Protein AF-A0A946P5N8-F1 (afdb_monomer_lite)

Structure (mmCIF, N/CA/C/O backbone):
data_AF-A0A946P5N8-F1
#
_entry.id   AF-A0A946P5N8-F1
#
loop_
_atom_site.group_PDB
_atom_site.id
_atom_site.type_symbol
_atom_site.label_atom_id
_atom_site.label_alt_id
_atom_site.label_comp_id
_atom_site.label_asym_id
_atom_site.label_entity_id
_atom_site.label_seq_id
_atom_site.pdbx_PDB_ins_code
_atom_site.Cartn_x
_atom_site.Cartn_y
_atom_site.Cartn_z
_atom_site.occupancy
_atom_site.B_iso_or_equiv
_atom_site.auth_seq_id
_atom_site.auth_comp_id
_atom_site.auth_asym_id
_atom_site.auth_atom_id
_atom_site.pdbx_PDB_model_num
ATOM 1 N N . MET A 1 1 ? -13.061 -2.593 -0.644 1.00 55.75 1 MET A N 1
ATOM 2 C CA . MET A 1 1 ? -11.806 -3.145 -1.206 1.00 55.75 1 MET A CA 1
ATOM 3 C C . MET A 1 1 ? -11.430 -2.491 -2.542 1.00 55.75 1 MET A C 1
ATOM 5 O O . MET A 1 1 ? -10.290 -2.066 -2.652 1.00 55.75 1 MET A O 1
ATOM 9 N N . GLY A 1 2 ? -12.355 -2.337 -3.508 1.00 66.50 2 GLY A N 1
ATOM 10 C CA . GLY A 1 2 ? -12.046 -1.822 -4.861 1.00 66.50 2 GLY A CA 1
ATOM 11 C C . GLY A 1 2 ? -11.340 -0.458 -4.924 1.00 66.50 2 GLY A C 1
ATOM 12 O O . GLY A 1 2 ? -10.307 -0.353 -5.568 1.00 66.50 2 GLY A O 1
ATOM 13 N N . GLN A 1 3 ? -11.813 0.545 -4.175 1.00 73.75 3 GLN A N 1
ATOM 14 C CA . GLN A 1 3 ? -11.266 1.915 -4.236 1.00 73.75 3 GLN A CA 1
ATOM 15 C C . GLN A 1 3 ? -9.797 2.026 -3.785 1.00 73.75 3 GLN A C 1
ATOM 17 O O . GLN A 1 3 ? -9.024 2.763 -4.378 1.00 73.75 3 GLN A O 1
ATOM 22 N N . VAL A 1 4 ? -9.382 1.268 -2.761 1.00 74.81 4 VAL A N 1
ATOM 23 C CA . VAL A 1 4 ? -7.983 1.276 -2.282 1.00 74.81 4 VAL A CA 1
ATOM 24 C C . VAL A 1 4 ? -7.059 0.651 -3.326 1.00 74.81 4 VAL A C 1
ATOM 26 O O . VAL A 1 4 ? -5.960 1.137 -3.557 1.00 74.81 4 VAL A O 1
ATOM 29 N N . GLN A 1 5 ? -7.508 -0.431 -3.960 1.00 71.00 5 GLN A N 1
ATOM 30 C CA . GLN A 1 5 ? -6.729 -1.136 -4.970 1.00 71.00 5 GLN A CA 1
ATOM 31 C C . GLN A 1 5 ? -6.607 -0.317 -6.261 1.00 71.00 5 GLN A C 1
ATOM 33 O O . GLN A 1 5 ? -5.551 -0.325 -6.880 1.00 71.00 5 GLN A O 1
ATOM 38 N N . GLU A 1 6 ? -7.659 0.405 -6.641 1.00 73.81 6 GLU A N 1
ATOM 39 C CA . GLU A 1 6 ? -7.662 1.302 -7.799 1.00 73.81 6 GLU A CA 1
ATOM 40 C C . GLU A 1 6 ? -6.677 2.461 -7.618 1.00 73.81 6 GLU A C 1
ATOM 42 O O . GLU A 1 6 ? -5.820 2.670 -8.473 1.00 73.81 6 GLU A O 1
ATOM 47 N N . VAL A 1 7 ? -6.713 3.126 -6.457 1.00 75.44 7 VAL A N 1
ATOM 48 C CA . VAL A 1 7 ? -5.745 4.173 -6.094 1.00 75.44 7 VAL A CA 1
ATOM 49 C C . VAL A 1 7 ? -4.317 3.633 -6.127 1.00 75.44 7 VAL A C 1
ATOM 51 O O . VAL A 1 7 ? -3.436 4.257 -6.709 1.00 75.44 7 VAL A O 1
ATOM 54 N N . VAL A 1 8 ? -4.088 2.446 -5.556 1.00 74.38 8 VAL A N 1
ATOM 55 C CA . VAL A 1 8 ? -2.766 1.806 -5.551 1.00 74.38 8 VAL A CA 1
ATOM 56 C C . VAL A 1 8 ? -2.282 1.533 -6.979 1.00 74.38 8 VAL A C 1
ATOM 58 O O . VAL A 1 8 ? -1.164 1.905 -7.314 1.00 74.38 8 VAL A O 1
ATOM 61 N N . VAL A 1 9 ? -3.109 0.935 -7.841 1.00 70.19 9 VAL A N 1
ATOM 62 C CA . VAL A 1 9 ? -2.739 0.638 -9.238 1.00 70.19 9 VAL A CA 1
ATOM 63 C C . VAL A 1 9 ? -2.436 1.911 -10.028 1.00 70.19 9 VAL A C 1
ATOM 65 O O . VAL A 1 9 ? -1.459 1.930 -10.772 1.00 70.19 9 VAL A O 1
ATOM 68 N N . ASN A 1 10 ? -3.235 2.965 -9.851 1.00 70.38 10 ASN A N 1
ATOM 69 C CA . ASN A 1 10 ? -3.045 4.223 -10.569 1.00 70.38 10 ASN A CA 1
ATOM 70 C C . ASN A 1 10 ? -1.745 4.924 -10.139 1.00 70.38 10 ASN A C 1
ATOM 72 O O . ASN A 1 10 ? -1.006 5.444 -10.971 1.00 70.38 10 ASN A O 1
ATOM 76 N N . TYR A 1 11 ? -1.413 4.867 -8.845 1.00 69.12 11 TYR A N 1
ATOM 77 C CA . TYR A 1 11 ? -0.179 5.462 -8.338 1.00 69.12 11 TYR A CA 1
ATOM 78 C C . TYR A 1 11 ? 1.073 4.658 -8.687 1.00 69.12 11 TYR A C 1
ATOM 80 O O . TYR A 1 11 ? 2.113 5.265 -8.895 1.00 69.12 11 TYR A O 1
ATOM 88 N N . PHE A 1 12 ? 0.985 3.330 -8.825 1.00 64.06 12 PHE A N 1
ATOM 89 C CA . PHE A 1 12 ? 2.126 2.481 -9.203 1.00 64.06 12 PHE A CA 1
ATOM 90 C C . PHE A 1 12 ? 2.769 2.862 -10.549 1.00 64.06 12 PHE A C 1
ATOM 92 O O . PHE A 1 12 ? 3.918 2.500 -10.792 1.00 64.06 12 PHE A O 1
ATOM 99 N N . VAL A 1 13 ? 2.048 3.585 -11.415 1.00 58.06 13 VAL A N 1
ATOM 100 C CA . VAL A 1 13 ? 2.577 4.152 -12.669 1.00 58.06 13 VAL A CA 1
ATOM 101 C C . VAL A 1 13 ? 3.491 5.362 -12.408 1.00 58.06 13 VAL A C 1
ATOM 103 O O . VAL A 1 13 ? 4.382 5.641 -13.204 1.00 58.06 13 VAL A O 1
ATOM 106 N N . HIS A 1 14 ? 3.301 6.055 -11.282 1.00 58.03 14 HIS A N 1
ATOM 107 C CA . HIS A 1 14 ? 4.008 7.276 -10.885 1.00 58.03 14 HIS A CA 1
ATOM 108 C C . HIS A 1 14 ? 4.987 7.088 -9.708 1.00 58.03 14 HIS A C 1
ATOM 110 O O . HIS A 1 14 ? 5.860 7.932 -9.515 1.00 58.03 14 HIS A O 1
ATOM 116 N N . GLY A 1 15 ? 4.853 6.017 -8.917 1.00 62.25 15 GLY A N 1
ATOM 117 C CA . GLY A 1 15 ? 5.730 5.681 -7.789 1.00 62.25 15 GLY A CA 1
ATOM 118 C C . GLY A 1 15 ? 5.109 4.663 -6.823 1.00 62.25 15 GLY A C 1
ATOM 119 O O . GLY A 1 15 ? 3.954 4.284 -6.997 1.00 62.25 15 GLY A O 1
ATOM 120 N N . GLU A 1 16 ? 5.835 4.190 -5.799 1.00 65.19 16 GLU A N 1
ATOM 121 C CA . GLU A 1 16 ? 5.238 3.288 -4.795 1.00 65.19 16 GLU A CA 1
ATOM 122 C C . GLU A 1 16 ? 4.271 4.080 -3.884 1.00 65.19 16 GLU A C 1
ATOM 124 O O . GLU A 1 16 ? 4.698 5.009 -3.194 1.00 65.19 16 GLU A O 1
ATOM 129 N N . PRO A 1 17 ? 2.957 3.771 -3.876 1.00 72.06 17 PRO A N 1
ATOM 130 C CA . PRO A 1 17 ? 2.011 4.489 -3.035 1.00 72.06 17 PRO A CA 1
ATOM 131 C C . PRO A 1 17 ? 2.169 4.088 -1.571 1.00 72.06 17 PRO A C 1
ATOM 133 O O . PRO A 1 17 ? 1.837 2.969 -1.168 1.00 72.06 17 PRO A O 1
ATOM 136 N N . ASP A 1 18 ? 2.582 5.044 -0.749 1.00 75.62 18 ASP A N 1
ATOM 137 C CA . ASP A 1 18 ? 2.563 4.894 0.696 1.00 75.62 18 ASP A CA 1
ATOM 138 C C . ASP A 1 18 ? 1.167 5.095 1.292 1.00 75.62 18 ASP A C 1
ATOM 140 O O . ASP A 1 18 ? 0.251 5.666 0.695 1.00 75.62 18 ASP A O 1
ATOM 144 N N . ARG A 1 19 ? 0.997 4.643 2.539 1.00 78.81 19 ARG A N 1
ATOM 145 C CA . ARG A 1 19 ? -0.275 4.754 3.276 1.00 78.81 19 ARG A CA 1
ATOM 146 C C . ARG A 1 19 ? -0.825 6.183 3.301 1.00 78.81 19 ARG A C 1
ATOM 148 O O . ARG A 1 19 ? -2.039 6.350 3.343 1.00 78.81 19 ARG A O 1
ATOM 155 N N . GLU A 1 20 ? 0.047 7.182 3.342 1.00 79.38 20 GLU A N 1
ATOM 156 C CA . GLU A 1 20 ? -0.326 8.598 3.390 1.00 79.38 20 GLU A CA 1
ATOM 157 C C . GLU A 1 20 ? -0.929 9.067 2.066 1.00 79.38 20 GLU A C 1
ATOM 159 O O . GLU A 1 20 ? -1.988 9.689 2.075 1.00 79.38 20 GLU A O 1
ATOM 164 N N . ILE A 1 21 ? -0.332 8.656 0.946 1.00 80.25 21 ILE A N 1
ATOM 165 C CA . ILE A 1 21 ? -0.827 8.922 -0.409 1.00 80.25 21 ILE A CA 1
ATOM 166 C C . ILE A 1 21 ? -2.203 8.277 -0.592 1.00 80.25 21 ILE A C 1
ATOM 168 O O . ILE A 1 21 ? -3.175 8.949 -0.925 1.00 80.25 21 ILE A O 1
ATOM 172 N N . VAL A 1 22 ? -2.319 6.986 -0.265 1.00 82.69 22 VAL A N 1
ATOM 173 C CA . VAL A 1 22 ? -3.585 6.245 -0.383 1.00 82.69 22 VAL A CA 1
ATOM 174 C C . VAL A 1 22 ? -4.680 6.855 0.497 1.00 82.69 22 VAL A C 1
ATOM 176 O O . VAL A 1 22 ? -5.851 6.862 0.124 1.00 82.69 22 VAL A O 1
ATOM 179 N N . ALA A 1 23 ? -4.328 7.359 1.680 1.00 83.38 23 ALA A N 1
ATOM 180 C CA . ALA A 1 23 ? -5.283 8.014 2.565 1.00 83.38 23 ALA A CA 1
ATOM 181 C C . ALA A 1 23 ? -5.738 9.364 1.997 1.00 83.38 23 ALA A C 1
ATOM 183 O O . ALA A 1 23 ? -6.940 9.626 1.982 1.00 83.38 23 ALA A O 1
ATOM 184 N N . SER A 1 24 ? -4.804 10.164 1.478 1.00 82.00 24 SER A N 1
ATOM 185 C CA . SER A 1 24 ? -5.084 11.458 0.854 1.00 82.00 24 SER A CA 1
ATOM 186 C C . SER A 1 24 ? -6.025 11.325 -0.345 1.00 82.00 24 SER A C 1
ATOM 188 O O . SER A 1 24 ? -7.052 11.997 -0.390 1.00 82.00 24 SER A O 1
ATOM 190 N N . GLU A 1 25 ? -5.753 10.384 -1.252 1.00 82.38 25 GLU A N 1
ATOM 191 C CA . GLU A 1 25 ? -6.587 10.117 -2.436 1.00 82.38 25 GLU A CA 1
ATOM 192 C C . GLU A 1 25 ? -8.006 9.660 -2.071 1.00 82.38 25 GLU A C 1
ATOM 194 O O . GLU A 1 25 ? -8.991 9.992 -2.729 1.00 82.38 25 GLU A O 1
ATOM 199 N N . LEU A 1 26 ? -8.142 8.928 -0.964 1.00 81.12 26 LEU A N 1
ATOM 200 C CA . LEU A 1 26 ? -9.442 8.494 -0.457 1.00 81.12 26 LEU A CA 1
ATOM 201 C C . LEU A 1 26 ? -10.138 9.558 0.404 1.00 81.12 26 LEU A C 1
ATOM 203 O O . LEU A 1 26 ? -11.209 9.276 0.943 1.00 81.12 26 LEU A O 1
ATOM 207 N N . ASN A 1 27 ? -9.560 10.758 0.541 1.00 85.19 27 ASN A N 1
ATOM 208 C CA . ASN A 1 27 ? -10.019 11.817 1.444 1.00 85.19 27 ASN A CA 1
ATOM 209 C C . ASN A 1 27 ? -10.182 11.321 2.896 1.00 85.19 27 ASN A C 1
ATOM 211 O O . ASN A 1 27 ? -11.133 11.652 3.607 1.00 85.19 27 ASN A O 1
ATOM 215 N N . LEU A 1 28 ? -9.254 10.473 3.345 1.00 85.44 28 LEU A N 1
ATOM 216 C CA . LEU A 1 28 ? -9.228 9.873 4.675 1.00 85.44 28 LEU A CA 1
ATOM 217 C C . LEU A 1 28 ? -7.948 10.250 5.417 1.00 85.44 28 LEU A C 1
ATOM 219 O O . LEU A 1 28 ? -6.881 10.407 4.837 1.00 85.44 28 LEU A O 1
ATOM 223 N N . SER A 1 29 ? -8.020 10.287 6.749 1.00 88.19 29 SER A N 1
ATOM 224 C CA . SER A 1 29 ? -6.790 10.291 7.543 1.00 88.19 29 SER A CA 1
ATOM 225 C C . SER A 1 29 ? -6.099 8.917 7.458 1.00 88.19 29 SER A C 1
ATOM 227 O O . SER A 1 29 ? -6.793 7.888 7.429 1.00 88.19 29 SER A O 1
ATOM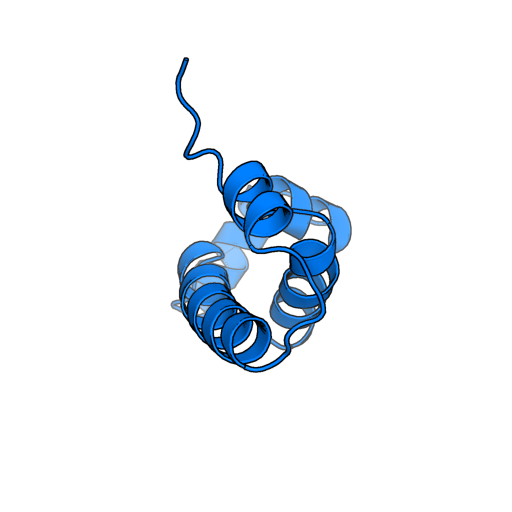 229 N N . PRO A 1 30 ? -4.755 8.842 7.525 1.00 85.88 30 PRO A N 1
ATOM 230 C CA . PRO A 1 30 ? -4.024 7.570 7.561 1.00 85.88 30 PRO A CA 1
ATOM 231 C C . PRO A 1 30 ? -4.488 6.641 8.691 1.00 85.88 30 PRO A C 1
ATOM 233 O O . PRO A 1 30 ? -4.489 5.417 8.544 1.00 85.88 30 PRO A O 1
ATOM 236 N N . ARG A 1 31 ? -4.931 7.220 9.815 1.00 86.94 31 ARG A N 1
ATOM 237 C CA . ARG A 1 31 ? -5.471 6.497 10.973 1.00 86.94 31 ARG A CA 1
ATOM 238 C C . ARG A 1 31 ? -6.854 5.911 10.682 1.00 86.94 31 ARG A C 1
ATOM 240 O O . ARG A 1 31 ? -7.106 4.758 11.027 1.00 86.94 31 ARG A O 1
ATOM 247 N N . THR A 1 32 ? -7.727 6.666 10.014 1.00 86.62 32 THR A N 1
ATOM 248 C CA . THR A 1 32 ? -9.050 6.189 9.577 1.00 86.62 32 THR A CA 1
ATOM 249 C C . THR A 1 32 ? -8.910 5.084 8.538 1.00 86.62 32 THR A C 1
ATOM 251 O O . THR A 1 32 ? -9.565 4.049 8.659 1.00 86.62 32 THR A O 1
ATOM 254 N N . LEU A 1 33 ? -8.021 5.267 7.556 1.00 85.25 33 LEU A N 1
ATOM 255 C CA . LEU A 1 33 ? -7.715 4.257 6.547 1.00 85.25 33 LEU A CA 1
ATOM 256 C C . LEU A 1 33 ? -7.175 2.980 7.201 1.00 85.25 33 LEU A C 1
ATOM 258 O O . LEU A 1 33 ? -7.682 1.891 6.942 1.00 85.25 33 LEU A O 1
ATOM 262 N N . GLN A 1 34 ? -6.194 3.109 8.101 1.00 84.12 34 GLN A N 1
ATOM 263 C CA . GLN A 1 34 ? -5.635 1.969 8.822 1.00 84.12 34 GLN A CA 1
ATOM 264 C C . GLN A 1 34 ? -6.707 1.237 9.626 1.00 84.12 34 GLN A C 1
ATOM 266 O O . GLN A 1 34 ? -6.758 0.014 9.557 1.00 84.12 34 GLN A O 1
ATOM 271 N N . ARG A 1 35 ? -7.569 1.953 10.359 1.00 88.06 35 ARG A N 1
ATOM 272 C CA . ARG A 1 35 ? -8.648 1.338 11.141 1.00 88.06 35 ARG A CA 1
ATOM 273 C C . ARG A 1 35 ? -9.609 0.555 10.245 1.00 88.06 35 ARG A C 1
ATOM 275 O O . ARG A 1 35 ? -9.824 -0.621 10.507 1.00 88.06 35 ARG A O 1
ATOM 282 N N . ARG A 1 36 ? -10.095 1.164 9.157 1.00 85.62 36 ARG A N 1
ATOM 283 C CA . ARG A 1 36 ? -11.004 0.517 8.190 1.00 85.62 36 ARG A CA 1
ATOM 284 C C . ARG A 1 36 ? -10.389 -0.721 7.541 1.00 85.62 36 ARG A C 1
ATOM 286 O O . ARG A 1 36 ? -11.075 -1.715 7.330 1.00 85.62 36 ARG A O 1
ATOM 293 N N . LEU A 1 37 ? -9.096 -0.669 7.222 1.00 84.38 37 LEU A N 1
ATOM 294 C CA . LEU A 1 37 ? -8.376 -1.817 6.675 1.00 84.38 37 LEU A CA 1
ATOM 295 C C . LEU A 1 37 ? -8.207 -2.916 7.726 1.00 84.38 37 LEU A C 1
ATOM 297 O O . LEU A 1 37 ? -8.429 -4.083 7.416 1.00 84.38 37 LEU A O 1
ATOM 301 N N . LYS A 1 38 ? -7.891 -2.552 8.973 1.00 85.31 38 LYS A N 1
ATOM 302 C CA . LYS A 1 38 ? -7.727 -3.500 10.083 1.00 85.31 38 LYS A CA 1
ATOM 303 C C . LYS A 1 38 ? -9.039 -4.202 10.438 1.00 85.31 38 LYS A C 1
ATOM 305 O O . LYS A 1 38 ? -9.024 -5.406 10.661 1.00 85.31 38 LYS A O 1
ATOM 310 N N . GLU A 1 39 ? -10.158 -3.476 10.418 1.00 86.88 39 GLU A N 1
ATOM 311 C CA . GLU A 1 39 ? -11.519 -4.025 10.553 1.00 86.88 39 GLU A CA 1
ATOM 312 C C . GLU A 1 39 ? -11.821 -5.079 9.473 1.00 86.88 39 GLU A C 1
ATOM 314 O O . GLU A 1 39 ? -12.577 -6.015 9.709 1.00 86.88 39 GLU A O 1
ATOM 319 N N . GLN A 1 40 ? -11.174 -4.976 8.309 1.00 82.06 40 GLN A N 1
ATOM 320 C CA . GLN A 1 40 ? -11.277 -5.928 7.199 1.00 82.06 40 GLN A CA 1
ATOM 321 C C . GLN A 1 40 ? -10.110 -6.935 7.149 1.00 82.06 40 GLN A C 1
ATOM 323 O O . GLN A 1 40 ? -9.869 -7.540 6.106 1.00 82.06 40 GLN A O 1
ATOM 328 N N . ASN A 1 41 ? -9.352 -7.111 8.242 1.00 83.44 41 ASN A N 1
ATOM 329 C CA . ASN A 1 41 ? -8.155 -7.972 8.314 1.00 83.44 41 ASN A CA 1
ATOM 330 C C . ASN A 1 41 ? -7.071 -7.672 7.251 1.00 83.44 41 ASN A C 1
ATOM 332 O O . ASN A 1 41 ? -6.211 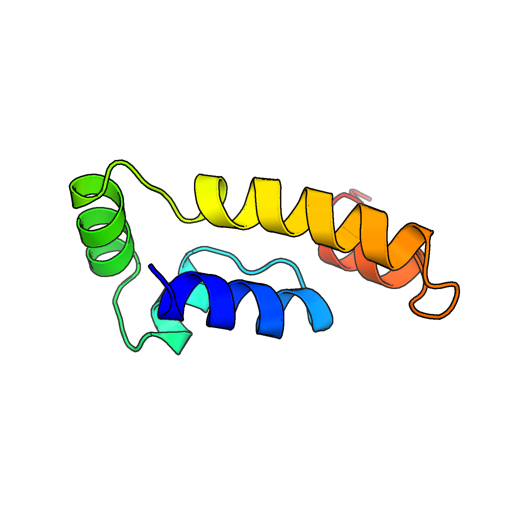-8.507 6.936 1.00 83.44 41 ASN A O 1
ATOM 336 N N . SER A 1 42 ? -7.077 -6.449 6.729 1.00 82.81 42 SER A N 1
ATOM 337 C CA . SER A 1 42 ? -6.231 -5.979 5.639 1.00 82.81 42 SER A CA 1
ATOM 338 C C . SER A 1 42 ? -5.318 -4.830 6.083 1.00 82.81 42 SER A C 1
ATOM 340 O O . SER A 1 42 ? -5.406 -4.299 7.192 1.00 82.81 42 SER A O 1
ATOM 342 N N . SER A 1 43 ? -4.382 -4.454 5.220 1.00 82.62 43 SER A N 1
ATOM 343 C CA . SER A 1 43 ? -3.495 -3.306 5.404 1.00 82.62 43 SER A CA 1
ATOM 344 C C . SER A 1 43 ? -3.060 -2.779 4.042 1.00 82.62 43 SER A C 1
ATOM 346 O O . SER A 1 43 ? -3.098 -3.515 3.059 1.00 82.62 43 SER A O 1
ATOM 348 N N . VAL A 1 44 ? -2.618 -1.518 3.977 1.00 77.19 44 VAL A N 1
ATOM 349 C CA 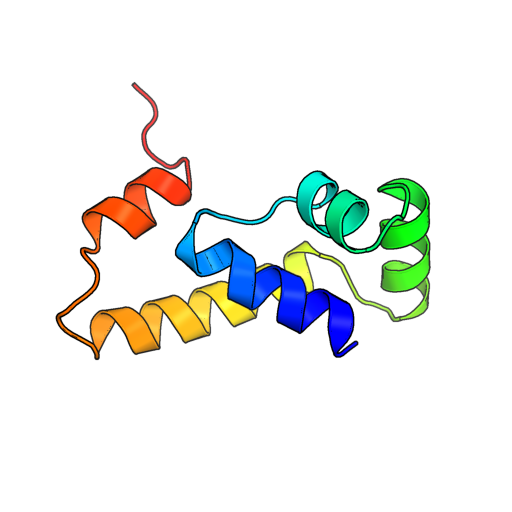. VAL A 1 44 ? -2.113 -0.946 2.717 1.00 77.19 44 VAL A CA 1
ATOM 350 C C . VAL A 1 44 ? -0.970 -1.808 2.180 1.00 77.19 44 VAL A C 1
ATOM 352 O O . VAL A 1 44 ? -1.031 -2.221 1.033 1.00 77.19 44 VAL A O 1
ATOM 355 N N . LYS A 1 45 ? -0.022 -2.225 3.034 1.00 78.69 45 LYS A N 1
ATOM 356 C CA . LYS A 1 45 ? 1.047 -3.170 2.662 1.00 78.69 45 LYS A CA 1
ATOM 357 C C . LYS A 1 45 ? 0.523 -4.485 2.076 1.00 78.69 45 LYS A C 1
ATOM 359 O O . LYS A 1 45 ? 0.991 -4.897 1.026 1.00 78.69 45 LYS A O 1
ATOM 364 N N . LYS A 1 46 ? -0.491 -5.108 2.690 1.00 81.38 46 LYS A N 1
ATOM 365 C CA . LYS A 1 46 ? -1.096 -6.354 2.177 1.00 81.38 46 LYS A CA 1
ATOM 366 C C . LYS A 1 46 ? -1.771 -6.194 0.811 1.00 81.38 46 LYS A C 1
ATOM 368 O O . LYS A 1 46 ? -2.003 -7.196 0.148 1.00 81.38 46 LYS A O 1
ATOM 373 N N . ILE A 1 47 ? -2.114 -4.971 0.411 1.00 80.44 47 ILE A N 1
ATOM 374 C CA . ILE A 1 47 ? -2.701 -4.661 -0.899 1.00 80.44 47 ILE A CA 1
ATOM 375 C C . ILE A 1 47 ? -1.596 -4.276 -1.891 1.00 80.44 47 ILE A C 1
ATOM 377 O O . ILE A 1 47 ? -1.599 -4.743 -3.029 1.00 80.44 47 ILE A O 1
ATOM 381 N N . VAL A 1 48 ? -0.628 -3.473 -1.448 1.00 79.00 48 VAL A N 1
ATOM 382 C CA . VAL A 1 48 ? 0.514 -2.990 -2.234 1.00 79.00 48 VAL A CA 1
ATOM 383 C C . VAL A 1 48 ? 1.451 -4.135 -2.616 1.00 79.00 48 VAL A C 1
ATOM 385 O O . VAL A 1 48 ? 1.759 -4.260 -3.791 1.00 79.00 48 VAL A O 1
ATOM 388 N N . ASP A 1 49 ? 1.831 -5.025 -1.695 1.00 79.81 49 ASP A N 1
ATOM 389 C CA . ASP A 1 49 ? 2.773 -6.127 -1.960 1.00 79.81 49 ASP A CA 1
ATOM 390 C C . ASP A 1 49 ? 2.341 -7.064 -3.111 1.00 79.81 49 ASP A C 1
ATOM 392 O O . ASP A 1 49 ? 3.122 -7.259 -4.049 1.00 79.81 49 ASP A O 1
ATOM 396 N N . PRO A 1 50 ? 1.123 -7.648 -3.114 1.00 78.62 50 PRO A N 1
ATOM 397 C CA . PRO A 1 50 ? 0.695 -8.510 -4.214 1.00 78.62 50 PRO A CA 1
ATOM 398 C C . PRO A 1 50 ? 0.447 -7.720 -5.504 1.00 78.62 50 PRO A C 1
ATOM 400 O O . PRO A 1 50 ? 0.678 -8.245 -6.595 1.00 78.62 50 PRO A O 1
ATOM 403 N N . THR A 1 51 ? 0.013 -6.459 -5.398 1.00 75.69 51 THR A N 1
ATOM 404 C CA . THR A 1 51 ? -0.168 -5.579 -6.561 1.00 75.69 51 THR A CA 1
ATOM 405 C C . THR A 1 51 ? 1.178 -5.260 -7.207 1.00 75.69 51 THR A C 1
ATOM 407 O O . THR A 1 51 ? 1.299 -5.402 -8.420 1.00 75.69 51 THR A O 1
ATOM 410 N N . ARG A 1 52 ? 2.208 -4.962 -6.403 1.00 74.38 52 ARG A N 1
ATOM 411 C CA . ARG A 1 52 ? 3.601 -4.796 -6.829 1.00 74.38 52 ARG A CA 1
ATOM 412 C C . ARG A 1 52 ? 4.080 -6.036 -7.554 1.00 74.38 52 ARG A C 1
ATOM 414 O O . ARG A 1 52 ? 4.495 -5.935 -8.696 1.00 74.38 52 ARG A O 1
ATOM 421 N N . HIS A 1 53 ? 3.963 -7.208 -6.932 1.00 71.19 53 HIS A N 1
ATOM 422 C CA . HIS A 1 53 ? 4.440 -8.455 -7.527 1.00 71.19 53 HIS A CA 1
ATOM 423 C C . HIS A 1 53 ? 3.778 -8.736 -8.884 1.00 71.19 53 HIS A C 1
ATOM 425 O O . HIS A 1 53 ? 4.454 -9.075 -9.854 1.00 71.19 53 HIS A O 1
ATOM 431 N N . ARG A 1 54 ? 2.456 -8.535 -8.983 1.00 74.31 54 ARG A N 1
ATOM 432 C CA . ARG A 1 54 ? 1.716 -8.710 -10.238 1.00 74.31 54 ARG A CA 1
ATOM 433 C C . ARG A 1 54 ? 2.135 -7.694 -11.300 1.00 74.31 54 ARG A C 1
ATOM 435 O O . ARG A 1 54 ? 2.363 -8.082 -12.440 1.00 74.31 54 ARG A O 1
ATOM 442 N N . LEU A 1 55 ? 2.243 -6.418 -10.933 1.00 69.75 55 LEU A N 1
ATOM 443 C CA . LEU A 1 55 ? 2.648 -5.354 -11.848 1.00 69.75 55 LEU A CA 1
ATOM 444 C C . LEU A 1 55 ? 4.092 -5.538 -12.312 1.00 69.75 55 LEU A C 1
ATOM 446 O O . LEU A 1 55 ? 4.338 -5.461 -13.504 1.00 69.75 55 LEU A O 1
ATOM 450 N N . SER A 1 56 ? 5.024 -5.879 -11.420 1.00 66.56 56 SER A N 1
ATOM 451 C CA . SER A 1 56 ? 6.408 -6.198 -11.774 1.00 66.56 56 SER A CA 1
ATOM 452 C C . SER A 1 56 ? 6.488 -7.345 -12.782 1.00 66.56 56 SER A C 1
ATOM 454 O O . SER A 1 56 ? 7.216 -7.226 -13.759 1.00 66.56 56 SER A O 1
ATOM 456 N N . ILE A 1 57 ? 5.714 -8.423 -12.610 1.00 70.19 57 ILE A N 1
ATOM 457 C CA . ILE A 1 57 ? 5.667 -9.523 -13.590 1.00 70.19 57 ILE A CA 1
ATOM 458 C C . ILE A 1 57 ? 5.102 -9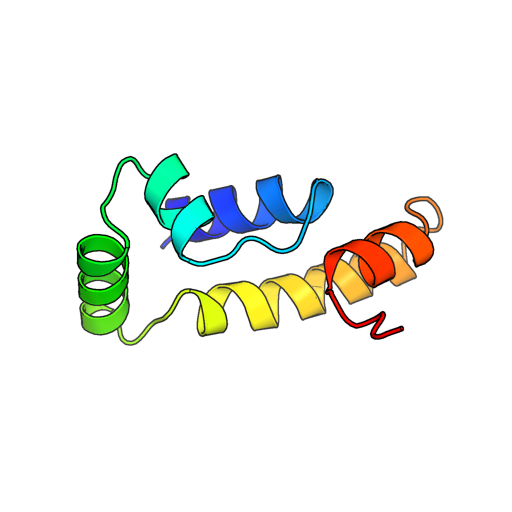.042 -14.933 1.00 70.19 57 ILE A C 1
ATOM 460 O O . ILE A 1 57 ? 5.702 -9.312 -15.973 1.00 70.19 57 ILE A O 1
ATOM 464 N N . SER A 1 58 ? 3.990 -8.302 -14.926 1.00 67.56 58 SER A N 1
ATOM 465 C CA . SER A 1 58 ? 3.405 -7.742 -16.152 1.00 67.56 58 SER A CA 1
ATOM 466 C C . SER A 1 58 ? 4.350 -6.763 -16.858 1.00 67.56 58 SER A C 1
ATOM 468 O O . SER A 1 58 ? 4.445 -6.789 -18.082 1.00 67.56 58 SER A O 1
ATOM 470 N N . PHE A 1 59 ? 5.092 -5.941 -16.111 1.00 63.00 59 PHE A N 1
ATOM 471 C CA . PHE A 1 59 ? 6.088 -5.010 -16.644 1.00 63.00 59 PHE A CA 1
ATOM 472 C C . PHE A 1 59 ? 7.328 -5.728 -17.181 1.00 63.00 59 PHE A C 1
ATOM 474 O O . PHE A 1 59 ? 7.857 -5.334 -18.211 1.00 63.00 59 PHE A O 1
ATOM 481 N N . LEU A 1 60 ? 7.774 -6.821 -16.558 1.00 63.50 60 LEU A N 1
ATOM 482 C CA . LEU A 1 60 ? 8.853 -7.647 -17.115 1.00 63.50 60 LEU A CA 1
ATOM 483 C C . LEU A 1 60 ? 8.448 -8.302 -18.446 1.00 63.50 60 LEU A C 1
ATOM 485 O O . LEU A 1 60 ? 9.296 -8.524 -19.309 1.00 63.50 60 LEU A O 1
ATOM 489 N N . GLN A 1 61 ? 7.158 -8.597 -18.627 1.00 64.00 61 GLN A N 1
ATOM 490 C CA . GLN A 1 61 ? 6.614 -9.147 -19.871 1.00 64.00 61 GLN A CA 1
ATOM 491 C C . GLN A 1 61 ? 6.360 -8.068 -20.935 1.00 64.00 61 GLN A 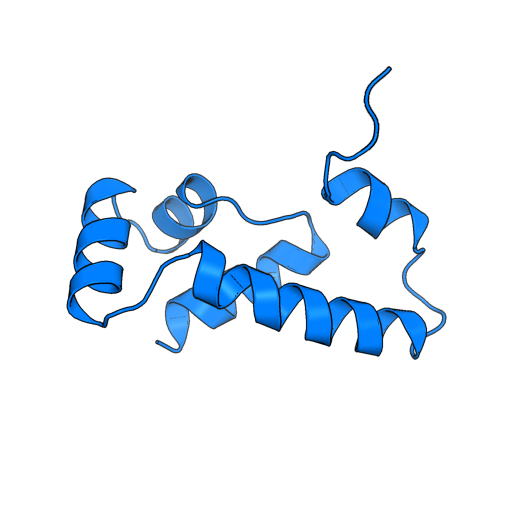C 1
ATOM 493 O O . GLN A 1 61 ? 6.525 -8.323 -22.129 1.00 64.00 61 GLN A O 1
ATO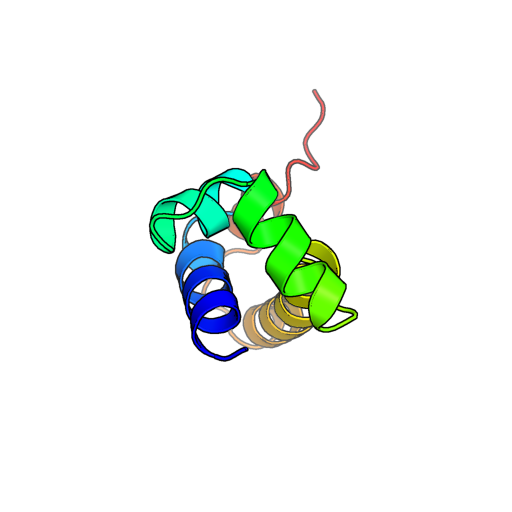M 498 N N . GLN A 1 62 ? 5.994 -6.853 -20.523 1.00 55.31 62 GLN A N 1
ATOM 499 C CA . GLN A 1 62 ? 5.790 -5.710 -21.407 1.00 55.31 62 GLN A CA 1
ATOM 500 C C . GLN A 1 62 ? 7.063 -4.859 -21.476 1.00 55.31 62 GLN A C 1
ATOM 502 O O . GLN A 1 62 ? 7.293 -3.988 -20.648 1.00 55.31 62 GLN A O 1
ATOM 507 N N . LYS A 1 63 ? 7.868 -5.093 -22.520 1.00 51.44 63 LYS A N 1
ATOM 508 C CA . LYS A 1 63 ? 9.132 -4.420 -22.905 1.00 51.44 63 LYS A CA 1
ATOM 509 C C . LYS A 1 63 ? 9.114 -2.871 -23.018 1.00 51.44 63 LYS A C 1
ATOM 511 O O . LYS A 1 63 ? 9.957 -2.323 -23.721 1.00 51.44 63 LYS A O 1
ATOM 516 N N . HIS A 1 64 ? 8.187 -2.148 -22.390 1.00 49.31 64 HIS A N 1
ATOM 517 C CA . HIS A 1 64 ? 7.937 -0.736 -22.683 1.00 49.31 64 HIS A CA 1
ATOM 518 C C . HIS A 1 64 ? 7.806 0.216 -21.489 1.00 49.31 64 HIS A C 1
ATOM 520 O O . HIS A 1 64 ? 7.501 1.385 -21.708 1.00 49.31 64 HIS A O 1
ATOM 526 N N . LEU A 1 65 ? 8.093 -0.223 -20.262 1.00 48.53 65 LEU A N 1
ATOM 527 C CA . LEU A 1 65 ? 8.325 0.687 -19.136 1.00 48.53 65 LEU A CA 1
ATOM 528 C C . LEU A 1 65 ? 9.604 0.256 -18.429 1.00 48.53 65 LEU A C 1
ATOM 530 O O . LEU A 1 65 ? 9.770 -0.898 -18.033 1.00 48.53 65 LEU A O 1
ATOM 534 N N . SER A 1 66 ? 10.574 1.163 -18.413 1.00 45.19 66 SER A N 1
ATOM 535 C CA . SER A 1 66 ? 11.954 0.845 -18.092 1.00 45.19 66 SER A CA 1
ATOM 536 C C . SER A 1 66 ? 12.029 0.387 -16.641 1.00 45.19 66 SER A C 1
ATOM 538 O O . SER A 1 66 ? 11.653 1.115 -15.729 1.00 45.19 66 SER A O 1
ATOM 540 N N . VAL A 1 67 ? 12.580 -0.805 -16.408 1.00 49.41 67 VAL A N 1
ATOM 541 C CA . VAL A 1 67 ? 12.912 -1.337 -15.072 1.00 49.41 67 VAL A CA 1
ATOM 542 C C . VAL A 1 67 ? 13.680 -0.304 -14.219 1.00 49.41 67 VAL A C 1
ATOM 544 O O . VAL A 1 67 ? 13.612 -0.336 -12.993 1.00 49.41 67 VAL A O 1
ATOM 547 N N . LYS A 1 68 ? 14.343 0.669 -14.864 1.00 42.66 68 LYS A N 1
ATOM 548 C CA . LYS A 1 68 ? 14.958 1.846 -14.235 1.00 42.66 68 LYS A CA 1
ATOM 549 C C . LYS A 1 68 ? 13.981 2.764 -13.484 1.00 42.66 68 LYS A C 1
ATOM 551 O O . LYS A 1 68 ? 14.368 3.267 -12.440 1.00 42.66 68 LYS A O 1
ATOM 556 N N . GLU A 1 69 ? 12.750 2.969 -13.948 1.00 51.62 69 GLU A N 1
ATOM 557 C CA . GLU A 1 69 ? 11.753 3.830 -13.278 1.00 51.62 69 GLU A CA 1
ATOM 558 C C . GLU A 1 69 ? 11.086 3.106 -12.098 1.00 51.62 69 GLU A C 1
ATOM 560 O O . GLU A 1 69 ? 10.848 3.701 -11.045 1.00 51.62 69 GLU A O 1
ATOM 565 N N . VAL A 1 70 ? 10.890 1.789 -12.229 1.00 53.25 70 VAL A N 1
ATOM 566 C CA . VAL A 1 70 ? 10.376 0.919 -11.158 1.00 53.25 70 VAL A CA 1
ATOM 567 C C . VAL A 1 70 ? 11.398 0.791 -10.022 1.00 53.25 70 VAL A C 1
ATOM 569 O O . VAL A 1 70 ? 11.032 0.884 -8.857 1.00 53.25 70 VAL A O 1
ATOM 572 N N . ALA A 1 71 ? 12.691 0.649 -10.332 1.00 47.28 71 ALA A N 1
ATOM 573 C CA . ALA A 1 71 ? 13.751 0.598 -9.321 1.00 47.28 71 ALA A CA 1
ATOM 574 C C . ALA A 1 71 ? 13.981 1.948 -8.613 1.00 47.28 71 ALA A C 1
ATOM 576 O O . ALA A 1 71 ? 14.290 1.961 -7.422 1.00 47.28 71 ALA A O 1
ATOM 577 N N . TYR A 1 72 ? 13.794 3.072 -9.314 1.00 49.94 72 TYR A N 1
ATOM 578 C CA . TYR A 1 72 ? 13.906 4.412 -8.725 1.00 49.94 72 TYR A CA 1
ATOM 579 C C . TYR A 1 72 ? 12.712 4.745 -7.812 1.00 49.94 72 TYR A C 1
ATOM 581 O O . TYR A 1 72 ? 12.882 5.383 -6.778 1.00 49.94 72 TYR A O 1
ATOM 589 N N . SER A 1 73 ? 11.517 4.239 -8.140 1.00 51.91 73 SER A N 1
ATOM 590 C CA . SER A 1 73 ? 10.293 4.423 -7.342 1.00 51.91 73 SER A CA 1
ATOM 591 C C . SER A 1 73 ? 10.180 3.528 -6.107 1.00 51.91 73 SER A C 1
ATOM 593 O O . SER A 1 73 ? 9.381 3.821 -5.225 1.00 51.91 73 SER A O 1
ATOM 595 N N . LEU A 1 74 ? 10.958 2.443 -6.040 1.00 50.19 74 LEU A N 1
ATOM 596 C CA . LEU A 1 74 ? 10.964 1.495 -4.918 1.00 50.19 74 LEU A CA 1
ATOM 597 C C . LEU A 1 74 ? 11.994 1.854 -3.828 1.00 50.19 74 LEU A C 1
ATOM 599 O O . LEU A 1 74 ? 12.235 1.053 -2.929 1.00 50.19 74 LEU A O 1
ATOM 603 N N . GLY A 1 75 ? 12.640 3.027 -3.904 1.00 49.41 75 GLY A N 1
ATOM 604 C CA . GLY A 1 75 ? 13.480 3.558 -2.819 1.00 49.41 75 GLY A CA 1
ATOM 605 C C . GLY A 1 75 ? 14.701 2.707 -2.440 1.00 49.41 75 GLY A C 1
ATOM 606 O O . GLY A 1 75 ? 15.283 2.912 -1.380 1.00 49.41 75 GLY A O 1
ATOM 607 N N . LEU A 1 76 ? 15.110 1.754 -3.285 1.00 51.34 76 LEU A N 1
ATOM 608 C CA . LEU A 1 76 ? 16.232 0.843 -3.019 1.00 51.34 76 LEU A CA 1
ATOM 609 C C . LEU A 1 76 ? 17.611 1.443 -3.345 1.00 51.34 76 LEU A C 1
ATOM 611 O O . LEU A 1 76 ? 18.622 0.772 -3.143 1.00 51.34 76 LEU A O 1
ATOM 615 N N . MET A 1 77 ? 17.685 2.683 -3.844 1.00 47.25 77 MET A N 1
ATOM 616 C CA . MET A 1 77 ? 18.964 3.350 -4.101 1.00 47.25 77 MET A CA 1
ATOM 617 C C . MET A 1 77 ? 19.391 4.177 -2.886 1.00 47.25 77 MET A C 1
ATOM 619 O O . MET A 1 77 ? 19.196 5.388 -2.832 1.00 47.25 77 MET A O 1
ATOM 623 N N . THR A 1 78 ? 19.983 3.502 -1.906 1.00 48.38 78 THR A N 1
ATOM 624 C CA . THR A 1 78 ? 20.819 4.143 -0.888 1.00 48.38 78 THR A CA 1
ATOM 625 C C . THR A 1 78 ? 22.148 4.534 -1.547 1.00 48.38 78 THR A C 1
ATOM 627 O O . THR A 1 78 ? 22.862 3.658 -2.039 1.00 48.38 78 THR A O 1
ATOM 630 N N . LEU A 1 79 ? 22.458 5.833 -1.591 1.00 47.19 79 LEU A N 1
ATOM 631 C CA . LEU A 1 79 ? 23.826 6.356 -1.722 1.00 47.19 79 LEU A CA 1
ATOM 632 C C . LEU A 1 79 ? 24.347 6.706 -0.328 1.00 47.19 79 LEU A C 1
ATOM 634 O O . LEU A 1 79 ? 23.534 7.225 0.472 1.00 47.19 79 LEU A O 1
#

Secondary structure (DSSP, 8-state):
-HHHHHHHHHHTTTS---HHHHHHHTT--HHHHHHHHHHTT--HHHHHHHHHHHHHHHHHHSTTS-HHHHHHHTT----

pLDDT: mean 70.05, std 13.49, range [42.66, 88.19]

Foldseek 3Di:
DVLLLVQQLVCLVVAHDDLCSSQVVVVHDSVRQQVVQVVVVHDSCNSRVVSLVVVVVVVVVVPPDDVVSNVVRVPPDDD

Sequence (79 aa):
MGQVQEVVVNYFVHGEPDREIVASELNLSPRTLQRRLKEQNSSVKKIVDPTRHRLSISFLQQKHLSVKEVAYSLGLMTL

Radius of gyration: 13.41 Å; chains: 1; bounding box: 36×21×34 Å